Protein AF-A0A920JGV4-F1 (afdb_monomer_lite)

Secondary structure (DSSP, 8-state):
-------S--EEEEEETTEEEEEE-SSSP-----GGGSPTT----EEEEEE-TTS-B-

Sequence (58 aa):
MVATDDSGIDYIEYFIDGLSDTIDSIAPYIHSWNTETVEDDMEHIIAVVAYDIKGIPL

Radius of gyration: 14.95 Å; chains: 1; bounding box: 37×14×46 Å

pLDDT: mean 89.53, std 14.68, range [39.97, 98.38]

Structure (mmCIF, N/CA/C/O backbone):
data_AF-A0A920JGV4-F1
#
_entry.id   AF-A0A920JGV4-F1
#
loop_
_atom_site.group_PDB
_atom_site.id
_atom_site.type_symbol
_atom_site.label_atom_id
_atom_site.label_alt_id
_atom_site.label_comp_id
_atom_site.label_asym_id
_atom_site.label_entity_id
_atom_site.label_seq_id
_atom_site.pdbx_PDB_ins_code
_atom_site.Cartn_x
_atom_site.Cartn_y
_atom_site.Cartn_z
_atom_site.occupancy
_atom_site.B_iso_or_equiv
_atom_site.auth_seq_id
_atom_site.auth_comp_id
_atom_site.auth_asym_id
_atom_site.auth_atom_id
_atom_site.pdbx_PDB_model_num
ATOM 1 N N . MET A 1 1 ? -23.687 4.442 28.286 1.00 39.97 1 MET A N 1
ATOM 2 C CA . MET A 1 1 ? -22.516 4.827 27.476 1.00 39.97 1 MET A CA 1
ATOM 3 C C . MET A 1 1 ? -21.993 3.559 26.835 1.00 39.97 1 MET A C 1
ATOM 5 O O . MET A 1 1 ? -21.801 2.590 27.556 1.00 39.97 1 MET A O 1
ATOM 9 N N . VAL A 1 2 ? -21.873 3.521 25.514 1.00 45.97 2 VAL A N 1
ATOM 10 C CA . VAL A 1 2 ? -21.125 2.468 24.823 1.00 45.97 2 VAL A CA 1
ATOM 11 C C . VAL A 1 2 ? -19.824 3.133 24.415 1.00 45.97 2 VAL A C 1
ATOM 13 O O . VAL A 1 2 ? -19.848 4.123 23.692 1.00 45.97 2 VAL A O 1
ATOM 16 N N . ALA A 1 3 ? -18.716 2.660 24.972 1.00 47.31 3 ALA A N 1
ATOM 17 C CA . ALA A 1 3 ? -17.416 2.873 24.368 1.00 47.31 3 ALA A CA 1
ATOM 18 C C . ALA A 1 3 ? -17.254 1.721 23.376 1.00 47.31 3 ALA A C 1
ATOM 20 O O . ALA A 1 3 ? -16.960 0.602 23.784 1.00 47.31 3 ALA A O 1
ATOM 21 N N . THR A 1 4 ? -17.572 1.958 22.109 1.00 54.19 4 THR A N 1
ATOM 22 C CA . THR A 1 4 ? -17.129 1.078 21.031 1.00 54.19 4 THR A CA 1
ATOM 23 C C . THR A 1 4 ? -15.675 1.454 20.793 1.00 54.19 4 THR A C 1
ATOM 25 O O . THR A 1 4 ? -15.395 2.573 20.361 1.00 54.19 4 THR A O 1
ATOM 28 N N . ASP A 1 5 ? -14.738 0.574 21.144 1.00 55.16 5 ASP A N 1
ATOM 29 C CA . ASP A 1 5 ? -13.527 0.544 20.338 1.00 55.16 5 ASP A CA 1
ATOM 30 C C . ASP A 1 5 ? -14.004 0.020 18.980 1.00 55.16 5 ASP A C 1
ATOM 32 O O . ASP A 1 5 ? -14.600 -1.049 18.893 1.00 55.16 5 ASP A O 1
ATOM 36 N N . ASP A 1 6 ? -13.943 0.869 17.965 1.00 54.53 6 ASP A N 1
ATOM 37 C CA . ASP A 1 6 ? -14.159 0.447 16.588 1.00 54.53 6 ASP A CA 1
ATOM 38 C C . ASP A 1 6 ? -12.755 0.360 15.989 1.00 54.53 6 ASP A C 1
ATOM 40 O O . ASP A 1 6 ? -12.334 1.198 15.199 1.00 54.53 6 ASP A O 1
ATOM 44 N N . SER A 1 7 ? -11.960 -0.587 16.503 1.00 62.78 7 SER A N 1
ATOM 45 C CA . SER A 1 7 ? -10.561 -0.819 16.100 1.00 62.78 7 SER A CA 1
ATOM 46 C C . SER A 1 7 ? -10.469 -1.551 14.752 1.00 62.78 7 SER A C 1
ATOM 48 O O . SER A 1 7 ? -9.588 -2.384 14.539 1.00 62.78 7 SER A O 1
ATOM 50 N N . GLY A 1 8 ? -11.442 -1.318 13.870 1.00 79.81 8 GLY A N 1
ATOM 51 C CA . GLY A 1 8 ? -11.438 -1.819 12.505 1.00 79.81 8 GLY A CA 1
ATOM 52 C C . GLY A 1 8 ? -10.539 -0.975 11.605 1.00 79.81 8 GLY A C 1
ATOM 53 O O . GLY A 1 8 ? -10.130 0.129 11.962 1.00 79.81 8 GLY A O 1
ATOM 54 N N . ILE A 1 9 ? -10.252 -1.505 10.419 1.00 90.44 9 ILE A N 1
ATOM 55 C CA . ILE A 1 9 ? -9.625 -0.732 9.345 1.00 90.44 9 ILE A CA 1
ATOM 56 C C . ILE A 1 9 ? -10.658 0.282 8.844 1.00 90.44 9 ILE A C 1
ATOM 58 O O . ILE A 1 9 ? -11.730 -0.116 8.389 1.00 90.44 9 ILE A O 1
ATOM 62 N N . ASP A 1 10 ? -10.328 1.567 8.913 1.00 93.56 10 ASP A N 1
ATOM 63 C CA . ASP A 1 10 ? -11.105 2.645 8.295 1.00 93.56 10 ASP A CA 1
ATOM 64 C C . ASP A 1 10 ? -10.737 2.774 6.813 1.00 93.56 10 ASP A C 1
ATOM 66 O O . ASP A 1 10 ? -11.595 2.763 5.930 1.00 93.56 10 ASP A O 1
ATOM 70 N N . TYR A 1 11 ? -9.436 2.794 6.523 1.00 95.19 11 TYR A N 1
ATOM 71 C CA . TYR A 1 11 ? -8.904 2.771 5.166 1.00 95.19 11 TYR A CA 1
ATOM 72 C C . TYR A 1 11 ? -7.512 2.150 5.125 1.00 95.19 11 TYR A C 1
ATOM 74 O O . TYR A 1 11 ? -6.840 1.992 6.147 1.00 95.19 11 TYR A O 1
ATOM 82 N N . ILE A 1 12 ? -7.064 1.816 3.922 1.00 97.25 12 ILE A N 1
ATOM 83 C CA . ILE A 1 12 ? -5.669 1.495 3.648 1.00 97.25 12 ILE A CA 1
ATOM 84 C C . ILE A 1 12 ? -5.062 2.531 2.709 1.00 97.25 12 ILE A C 1
ATOM 86 O O . ILE A 1 12 ? -5.759 3.126 1.889 1.00 97.25 12 ILE A O 1
ATOM 90 N N . GLU A 1 13 ? -3.758 2.722 2.819 1.00 98.19 13 GLU A N 1
ATOM 91 C CA . GLU A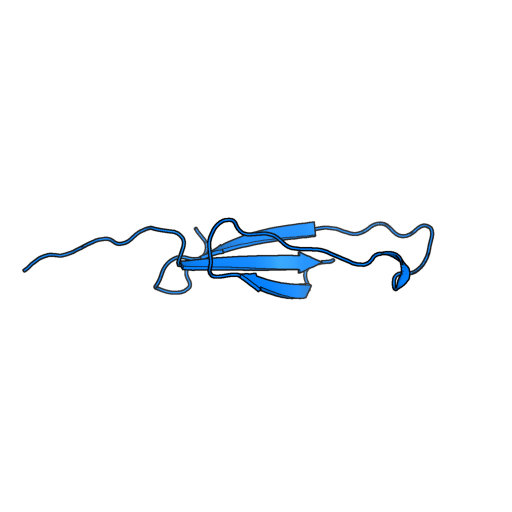 1 13 ? -2.970 3.563 1.929 1.00 98.19 13 GLU A CA 1
ATOM 92 C C . GLU A 1 13 ? -1.892 2.709 1.264 1.00 98.19 13 GLU A C 1
ATOM 94 O O . GLU A 1 13 ? -1.145 1.982 1.928 1.00 98.19 13 GLU A O 1
ATOM 99 N N . TYR A 1 14 ? -1.851 2.774 -0.060 1.00 98.38 14 TYR A N 1
ATOM 100 C CA . TYR A 1 14 ? -0.851 2.132 -0.896 1.00 98.38 14 TYR A CA 1
ATOM 101 C C . TYR A 1 14 ? 0.297 3.101 -1.142 1.00 98.38 14 TYR A C 1
ATOM 103 O O . TYR A 1 14 ? 0.076 4.277 -1.432 1.00 98.38 14 TYR A O 1
ATOM 111 N N . PHE A 1 15 ? 1.517 2.583 -1.074 1.00 98.25 15 PHE A N 1
ATOM 112 C CA . PHE A 1 15 ? 2.737 3.328 -1.330 1.00 98.25 15 PHE A CA 1
ATOM 113 C C . PHE A 1 15 ? 3.569 2.633 -2.398 1.00 98.25 15 PHE A C 1
ATOM 115 O O . PHE A 1 15 ? 3.730 1.410 -2.364 1.00 98.25 15 PHE A O 1
ATOM 122 N N . ILE A 1 16 ? 4.156 3.429 -3.285 1.00 97.62 16 ILE A N 1
ATOM 123 C CA . ILE A 1 16 ? 5.113 2.989 -4.300 1.00 97.62 16 ILE A CA 1
ATOM 124 C C . ILE A 1 16 ? 6.378 3.820 -4.108 1.00 97.62 16 ILE A C 1
ATOM 126 O O . ILE A 1 16 ? 6.333 5.049 -4.087 1.00 97.62 16 ILE A O 1
ATOM 130 N N . ASP A 1 17 ? 7.500 3.149 -3.862 1.00 97.19 17 ASP A N 1
ATOM 131 C CA . ASP A 1 17 ? 8.802 3.759 -3.554 1.00 97.19 17 ASP A CA 1
ATOM 132 C C . ASP A 1 17 ? 8.760 4.736 -2.367 1.00 97.19 17 ASP A C 1
ATOM 134 O O . ASP A 1 17 ? 9.475 5.737 -2.306 1.00 97.19 17 ASP A O 1
ATOM 138 N N . GLY A 1 18 ? 7.899 4.428 -1.393 1.00 97.06 18 GLY A N 1
ATOM 139 C CA . GLY A 1 18 ? 7.688 5.234 -0.189 1.00 97.06 18 GLY A CA 1
ATOM 140 C C . GLY A 1 18 ? 6.816 6.476 -0.395 1.00 97.06 18 GLY A C 1
ATOM 141 O O . GLY A 1 18 ? 6.614 7.229 0.558 1.00 97.06 18 GLY A O 1
ATOM 142 N N . LEU A 1 19 ? 6.284 6.694 -1.600 1.00 96.94 19 LEU A N 1
ATOM 143 C CA . LEU A 1 19 ? 5.336 7.764 -1.902 1.00 96.94 19 LEU A CA 1
ATOM 144 C C . LEU A 1 19 ? 3.905 7.237 -1.834 1.00 96.94 19 LEU A C 1
ATOM 146 O O . LEU A 1 19 ? 3.631 6.153 -2.339 1.00 96.94 19 LEU A O 1
ATOM 150 N N . SER A 1 20 ? 3.008 8.009 -1.216 1.00 97.25 20 SER A N 1
ATOM 151 C CA . SER A 1 20 ? 1.573 7.707 -1.198 1.00 97.25 20 SER A CA 1
ATOM 152 C C . SER A 1 20 ? 1.022 7.729 -2.620 1.00 97.25 20 SER A C 1
ATOM 154 O O . SER A 1 20 ? 1.240 8.697 -3.353 1.00 97.25 20 SER A O 1
ATOM 156 N N . ASP A 1 21 ? 0.332 6.656 -2.993 1.00 97.12 21 ASP A N 1
ATOM 157 C CA . ASP A 1 21 ? -0.253 6.477 -4.316 1.00 97.12 21 ASP A CA 1
ATOM 158 C C . ASP A 1 21 ? -1.788 6.536 -4.264 1.00 97.12 21 ASP A C 1
ATOM 160 O O . ASP A 1 21 ? -2.404 7.379 -4.918 1.00 97.12 21 ASP A O 1
ATOM 164 N N . THR A 1 22 ? -2.417 5.678 -3.453 1.00 97.56 22 THR A N 1
ATOM 165 C CA . THR A 1 22 ? -3.881 5.541 -3.398 1.00 97.56 22 THR A CA 1
ATOM 166 C C . THR A 1 22 ? -4.366 5.268 -1.976 1.00 97.56 22 THR A C 1
ATOM 168 O O . THR A 1 22 ? -3.743 4.505 -1.243 1.00 97.56 22 THR A O 1
ATOM 171 N N . ILE A 1 23 ? -5.529 5.823 -1.618 1.00 97.00 23 ILE A N 1
ATOM 172 C CA . ILE A 1 23 ? -6.274 5.493 -0.394 1.00 97.00 23 ILE A CA 1
ATOM 173 C C . ILE A 1 23 ? -7.564 4.755 -0.768 1.00 97.00 23 ILE A C 1
ATOM 175 O O . ILE A 1 23 ? -8.316 5.232 -1.620 1.00 97.00 23 ILE A O 1
ATOM 179 N N . ASP A 1 24 ? -7.837 3.626 -0.110 1.00 97.25 24 ASP A N 1
ATOM 180 C CA . ASP A 1 24 ? -9.061 2.836 -0.290 1.00 97.25 24 ASP A CA 1
ATOM 181 C C . ASP A 1 24 ? -9.748 2.569 1.057 1.00 97.25 24 ASP A C 1
ATOM 183 O O . ASP A 1 24 ? -9.155 2.000 1.974 1.00 97.25 24 ASP A O 1
ATOM 187 N N . SER A 1 25 ? -11.009 2.987 1.173 1.00 95.81 25 SER A N 1
ATOM 188 C CA . SER A 1 25 ? -11.839 2.837 2.374 1.00 95.81 25 SER A CA 1
ATOM 189 C C . SER A 1 25 ? -12.966 1.811 2.224 1.00 95.81 25 SER A C 1
ATOM 191 O O . SER A 1 25 ? -13.782 1.657 3.133 1.00 95.81 25 SER A O 1
ATOM 193 N N . ILE A 1 26 ? -13.049 1.090 1.097 1.00 93.00 26 ILE A N 1
ATOM 194 C CA . ILE A 1 26 ? -14.151 0.158 0.823 1.00 93.00 26 ILE A CA 1
ATOM 195 C C . ILE A 1 26 ? -13.609 -1.247 0.566 1.00 93.00 26 ILE A C 1
ATOM 197 O O . ILE A 1 26 ? -12.996 -1.529 -0.456 1.00 93.00 26 ILE A O 1
ATOM 201 N N . ALA A 1 27 ? -13.917 -2.180 1.467 1.00 91.56 27 ALA A N 1
ATOM 202 C CA . ALA A 1 27 ? -13.564 -3.581 1.272 1.00 91.56 27 ALA A CA 1
ATOM 203 C C . ALA A 1 27 ? -14.376 -4.229 0.118 1.00 91.56 27 ALA A C 1
ATOM 205 O O . ALA A 1 27 ? -15.583 -3.985 0.007 1.00 91.56 27 ALA A O 1
ATOM 206 N N . PRO A 1 28 ? -13.779 -5.134 -0.686 1.00 94.31 28 PRO A N 1
ATOM 207 C CA . PRO A 1 28 ? -12.390 -5.591 -0.622 1.00 94.31 28 PRO A CA 1
ATOM 208 C C . PRO A 1 28 ? -11.411 -4.541 -1.162 1.00 94.31 28 PRO A C 1
ATOM 210 O O . PRO A 1 28 ? -11.622 -4.029 -2.256 1.00 94.31 28 PRO A O 1
ATOM 213 N N . TYR A 1 29 ? -10.326 -4.284 -0.425 1.00 92.62 29 TYR A N 1
ATOM 214 C CA . TYR A 1 29 ? -9.367 -3.254 -0.811 1.00 92.62 29 TYR A CA 1
ATOM 215 C C . TYR A 1 29 ? -8.475 -3.721 -1.964 1.00 92.62 29 TYR A C 1
ATOM 217 O O . TYR A 1 29 ? -7.764 -4.728 -1.840 1.00 92.62 29 TYR A O 1
ATOM 225 N N . ILE A 1 30 ? -8.545 -3.026 -3.099 1.00 94.75 30 ILE A N 1
ATOM 226 C CA . ILE A 1 30 ? -7.889 -3.437 -4.345 1.00 94.75 30 ILE A CA 1
ATOM 227 C C . ILE A 1 30 ? -7.238 -2.224 -4.999 1.00 94.75 30 ILE A C 1
ATOM 229 O O . ILE A 1 30 ? -7.899 -1.238 -5.309 1.00 94.75 30 ILE A O 1
ATOM 233 N N . HIS A 1 31 ? -5.954 -2.356 -5.323 1.00 96.12 31 HIS A N 1
ATOM 234 C CA . HIS A 1 31 ? -5.216 -1.367 -6.094 1.00 96.12 31 HIS A CA 1
ATOM 235 C C . HIS A 1 31 ? -4.663 -1.988 -7.380 1.00 96.12 31 HIS A C 1
ATOM 237 O O . HIS A 1 31 ? -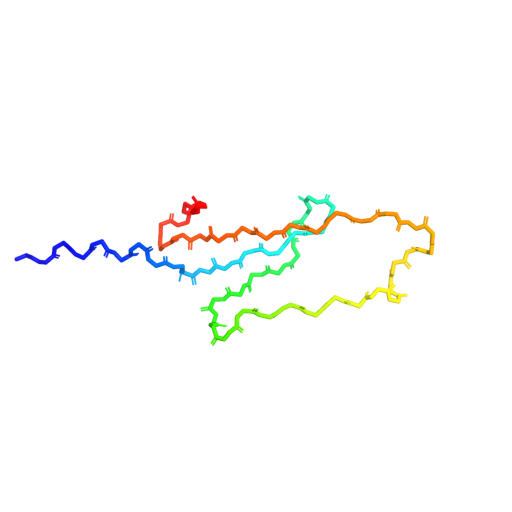4.117 -3.093 -7.369 1.00 96.12 31 HIS A O 1
ATOM 243 N N . SER A 1 32 ? -4.826 -1.272 -8.494 1.00 96.12 32 SER A N 1
ATOM 244 C CA . SER A 1 32 ? -4.314 -1.652 -9.809 1.00 96.12 32 SER A CA 1
ATOM 245 C C . SER A 1 32 ? -3.286 -0.625 -10.253 1.00 96.12 32 SER A C 1
ATOM 247 O O . SER A 1 32 ? -3.645 0.508 -10.569 1.00 96.12 32 SER A O 1
ATOM 249 N N . TRP A 1 33 ? -2.030 -1.048 -10.345 1.00 95.50 33 TRP A N 1
ATOM 250 C CA . TRP A 1 33 ? -0.928 -0.205 -10.787 1.00 95.50 33 TRP A CA 1
ATOM 251 C C . TRP A 1 33 ? -0.562 -0.498 -12.247 1.00 95.50 33 TRP A C 1
ATOM 253 O O . TRP A 1 33 ? -0.341 -1.654 -12.612 1.00 95.50 33 TRP A O 1
ATOM 263 N N . ASN A 1 34 ? -0.520 0.538 -13.092 1.00 95.31 34 ASN A N 1
ATOM 264 C CA . ASN A 1 34 ? -0.087 0.410 -14.485 1.00 95.31 34 ASN A CA 1
ATOM 265 C C . ASN A 1 34 ? 1.437 0.563 -14.591 1.00 95.31 34 ASN A C 1
ATOM 267 O O . ASN A 1 34 ? 1.951 1.677 -14.535 1.00 95.31 34 ASN A O 1
ATOM 271 N N . THR A 1 35 ? 2.153 -0.540 -14.801 1.00 94.75 35 THR A N 1
ATOM 272 C CA . THR A 1 35 ? 3.618 -0.526 -14.923 1.00 94.75 35 THR A CA 1
ATOM 273 C C . THR A 1 35 ? 4.118 -0.134 -16.316 1.00 94.75 35 THR A C 1
ATOM 275 O O . THR A 1 35 ? 5.314 0.032 -16.503 1.00 94.75 35 THR A O 1
ATOM 278 N N . GLU A 1 36 ? 3.249 0.060 -17.314 1.00 96.00 36 GLU A N 1
ATOM 279 C CA . GLU A 1 36 ? 3.691 0.551 -18.634 1.00 96.00 36 GLU A CA 1
ATOM 280 C C . GLU A 1 36 ? 4.155 2.016 -18.593 1.00 96.00 36 GLU A C 1
ATOM 282 O O . GLU A 1 36 ? 4.784 2.499 -19.531 1.00 96.00 36 GLU A O 1
ATOM 287 N N . THR A 1 37 ? 3.824 2.742 -17.521 1.00 94.31 37 THR A N 1
ATOM 288 C CA . THR A 1 37 ? 4.224 4.142 -17.331 1.00 94.31 37 THR A CA 1
ATOM 289 C C . THR A 1 37 ? 5.510 4.302 -16.526 1.00 94.31 37 THR A C 1
ATOM 291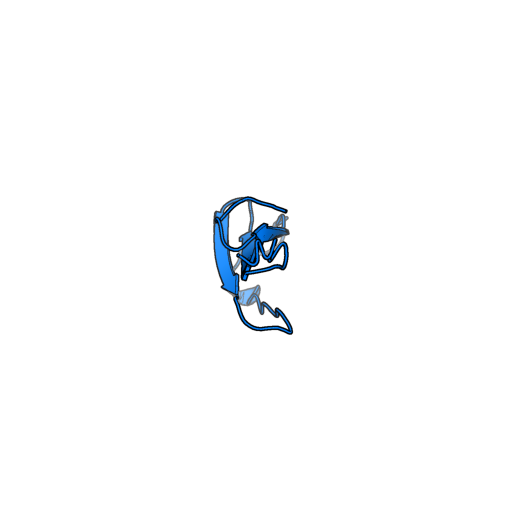 O O . THR A 1 37 ? 5.897 5.438 -16.255 1.00 94.31 37 THR A O 1
ATOM 294 N N 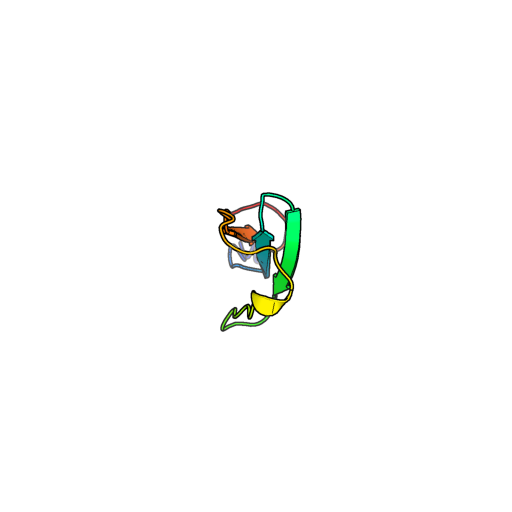. VAL A 1 38 ? 6.138 3.203 -16.099 1.00 93.88 38 VAL A N 1
ATOM 295 C CA . VAL A 1 38 ? 7.420 3.229 -15.386 1.00 93.88 38 VAL A CA 1
ATOM 296 C C . VAL A 1 38 ? 8.564 2.821 -16.307 1.00 93.88 38 VAL A C 1
ATOM 298 O O . VAL A 1 38 ? 8.349 2.174 -17.330 1.00 93.88 38 VAL A O 1
ATOM 301 N N . GLU A 1 39 ? 9.777 3.244 -15.961 1.00 96.06 39 GLU A N 1
ATOM 302 C CA . GLU A 1 39 ? 10.982 2.885 -16.710 1.00 96.06 39 GLU A CA 1
ATOM 303 C C . GLU A 1 39 ? 11.278 1.384 -16.585 1.00 96.06 39 GLU A C 1
ATOM 305 O O . GLU A 1 39 ? 11.062 0.781 -15.532 1.00 96.06 39 GLU A O 1
ATOM 310 N N . ASP A 1 40 ? 11.787 0.794 -17.668 1.00 94.69 40 ASP A N 1
ATOM 311 C CA . ASP A 1 40 ? 12.150 -0.623 -17.710 1.00 94.69 40 ASP A CA 1
ATOM 312 C C . ASP A 1 40 ? 13.393 -0.910 -16.847 1.00 94.69 40 ASP A C 1
ATOM 314 O O . ASP A 1 40 ? 14.197 -0.016 -16.570 1.00 94.69 40 ASP A O 1
ATOM 318 N N . ASP A 1 41 ? 13.556 -2.167 -16.431 1.00 94.88 41 ASP A N 1
ATOM 319 C CA . ASP A 1 41 ? 14.667 -2.647 -15.591 1.00 94.88 41 ASP A CA 1
ATOM 320 C C . ASP A 1 41 ? 14.837 -1.916 -14.234 1.00 94.88 41 ASP A C 1
ATOM 322 O O . ASP A 1 41 ? 15.927 -1.900 -13.653 1.00 94.88 41 ASP A O 1
ATOM 326 N N . MET A 1 42 ? 13.760 -1.338 -13.691 1.00 95.94 42 MET A N 1
ATOM 327 C CA . MET A 1 42 ? 13.744 -0.692 -12.373 1.00 95.94 42 MET A CA 1
ATOM 328 C C . MET A 1 42 ? 13.145 -1.587 -11.280 1.00 95.94 42 MET A C 1
ATOM 330 O O . MET A 1 42 ? 12.165 -2.305 -11.483 1.00 95.94 42 MET A O 1
ATOM 334 N N . GLU A 1 43 ? 13.723 -1.512 -10.080 1.00 96.75 43 GLU A N 1
ATOM 335 C CA . GLU A 1 43 ? 13.139 -2.096 -8.871 1.00 96.75 43 GLU A CA 1
ATOM 336 C C . GLU A 1 43 ? 12.196 -1.091 -8.206 1.00 96.75 43 GLU A C 1
ATOM 338 O O . GLU A 1 43 ? 12.539 0.083 -8.065 1.00 96.75 43 GLU A O 1
ATOM 343 N N . HIS A 1 44 ? 11.044 -1.576 -7.744 1.00 95.94 44 HIS A N 1
ATOM 344 C CA . HIS A 1 44 ? 10.066 -0.775 -7.017 1.00 95.94 44 HIS A CA 1
ATOM 345 C C . HIS A 1 44 ? 9.668 -1.450 -5.707 1.00 95.94 44 HIS A C 1
ATOM 347 O O . HIS A 1 44 ? 9.505 -2.673 -5.643 1.00 95.94 44 HIS A O 1
ATOM 353 N N . ILE A 1 45 ? 9.480 -0.651 -4.659 1.00 97.75 45 ILE A N 1
ATOM 354 C CA . ILE A 1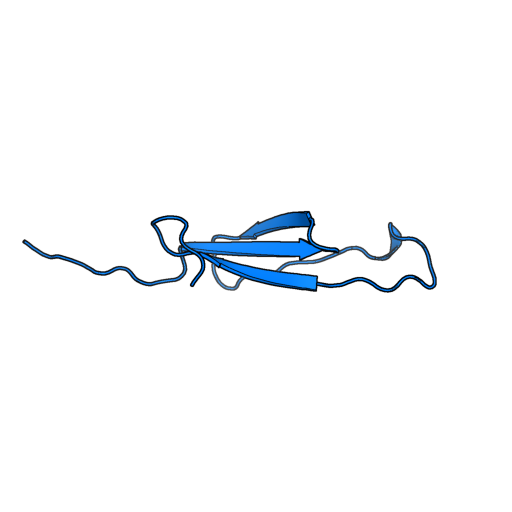 45 ? 9.014 -1.128 -3.353 1.00 97.75 45 ILE A CA 1
ATOM 355 C C . ILE A 1 45 ? 7.552 -0.744 -3.185 1.00 97.75 45 ILE A C 1
ATOM 357 O O . ILE A 1 45 ? 7.215 0.435 -3.118 1.00 97.75 45 ILE A O 1
ATOM 361 N N . ILE A 1 46 ? 6.694 -1.752 -3.051 1.00 97.56 46 ILE A N 1
ATOM 362 C CA . ILE A 1 46 ? 5.273 -1.561 -2.766 1.00 97.56 46 ILE A CA 1
ATOM 363 C C . ILE A 1 46 ? 5.035 -1.822 -1.281 1.00 97.56 46 ILE A C 1
ATOM 365 O O . ILE A 1 46 ? 5.418 -2.872 -0.758 1.00 97.56 46 ILE A O 1
ATOM 369 N N . ALA A 1 47 ? 4.381 -0.880 -0.610 1.00 97.88 47 ALA A N 1
ATOM 370 C CA . ALA A 1 47 ? 3.946 -1.023 0.772 1.00 97.88 47 ALA A CA 1
ATOM 371 C C . ALA A 1 47 ? 2.462 -0.677 0.908 1.00 97.88 47 ALA A C 1
ATOM 373 O O . ALA A 1 47 ? 1.909 0.083 0.119 1.00 97.88 47 ALA A O 1
ATOM 374 N N . VAL A 1 48 ? 1.819 -1.251 1.921 1.00 97.56 48 VAL A N 1
ATOM 375 C CA . VAL A 1 48 ? 0.422 -0.973 2.259 1.00 97.56 48 VAL A CA 1
ATOM 376 C C . VAL A 1 48 ? 0.334 -0.792 3.762 1.00 97.56 48 VAL A C 1
ATOM 378 O O . VAL A 1 48 ? 0.867 -1.614 4.510 1.00 97.56 48 VAL A O 1
ATOM 381 N N . VAL A 1 49 ? -0.333 0.271 4.198 1.00 97.25 49 VAL A N 1
ATOM 382 C CA . VAL A 1 49 ? -0.565 0.562 5.616 1.00 97.25 49 VAL A CA 1
ATOM 383 C C . VAL A 1 49 ? -2.063 0.681 5.843 1.00 97.25 49 VAL A C 1
ATOM 385 O O . VAL A 1 49 ? -2.747 1.384 5.106 1.00 97.25 49 VAL A O 1
ATOM 388 N N . ALA A 1 50 ? -2.582 -0.028 6.842 1.00 96.12 50 ALA A N 1
ATOM 389 C CA . ALA A 1 50 ? -3.967 0.106 7.272 1.00 96.12 50 ALA A CA 1
ATOM 390 C C . ALA A 1 50 ? -4.060 1.127 8.403 1.00 96.12 50 ALA A C 1
ATOM 392 O O . ALA A 1 50 ? -3.176 1.181 9.255 1.00 96.12 50 ALA A O 1
ATOM 393 N N . TYR A 1 51 ? -5.133 1.907 8.422 1.00 94.69 51 TYR A N 1
ATOM 394 C CA . TYR A 1 51 ? -5.367 2.947 9.413 1.00 94.69 51 TYR A CA 1
ATOM 395 C C . TYR A 1 51 ? -6.693 2.705 10.123 1.00 94.69 51 TYR A C 1
ATOM 397 O O . TYR A 1 51 ? -7.668 2.269 9.507 1.00 94.69 51 TYR A O 1
ATOM 405 N N . ASP A 1 52 ? -6.729 2.995 11.421 1.00 92.25 52 A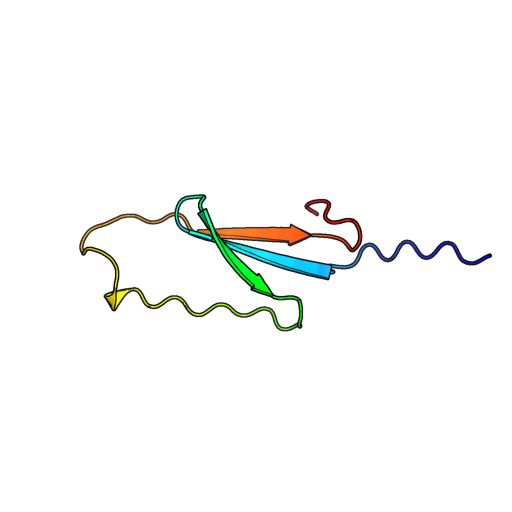SP A N 1
ATOM 406 C CA . ASP A 1 52 ? -7.969 3.028 12.192 1.00 92.25 52 ASP A CA 1
ATOM 407 C C . ASP A 1 52 ? -8.769 4.317 11.928 1.00 92.25 52 ASP A C 1
ATOM 409 O O . ASP A 1 52 ? -8.302 5.254 11.278 1.00 92.25 52 ASP A O 1
ATOM 413 N N . ILE A 1 53 ? -9.966 4.407 12.512 1.00 89.75 53 ILE A N 1
ATOM 414 C CA . ILE A 1 53 ? -10.847 5.587 12.414 1.00 89.75 53 ILE A CA 1
ATOM 415 C C . ILE A 1 53 ? -10.243 6.883 12.994 1.00 89.75 53 ILE A C 1
ATOM 417 O O . ILE A 1 53 ? -10.829 7.960 12.876 1.00 89.75 53 ILE A O 1
ATOM 421 N N . LYS A 1 54 ? -9.102 6.800 13.690 1.00 89.81 54 LYS A N 1
ATOM 422 C CA . LYS A 1 54 ? -8.350 7.945 14.224 1.00 89.81 54 LYS A CA 1
ATOM 423 C C . LYS A 1 54 ? -7.162 8.308 13.332 1.00 89.81 54 LYS A C 1
ATOM 425 O O . LYS A 1 54 ? -6.433 9.241 13.672 1.00 89.81 54 LYS A O 1
ATOM 430 N N . GLY A 1 55 ? -6.970 7.609 12.213 1.00 88.19 55 GLY A N 1
ATOM 431 C CA . GLY A 1 55 ? -5.831 7.778 11.318 1.00 88.19 55 GLY A CA 1
ATOM 432 C C . GLY A 1 55 ? -4.523 7.259 11.911 1.00 88.19 55 GLY A C 1
ATOM 433 O O . GLY A 1 55 ? -3.452 7.732 11.533 1.00 88.19 55 GLY A O 1
ATOM 434 N N . ILE A 1 56 ? -4.586 6.330 12.866 1.00 90.50 56 ILE A N 1
ATOM 435 C CA . ILE A 1 56 ? -3.405 5.682 13.434 1.00 90.50 56 ILE A CA 1
ATOM 436 C C . ILE A 1 56 ? -3.104 4.438 12.592 1.00 90.50 56 ILE A C 1
ATOM 438 O O . ILE A 1 56 ? -4.011 3.625 12.403 1.00 90.50 56 ILE A O 1
ATOM 442 N N . PRO A 1 57 ? -1.859 4.267 12.107 1.00 92.00 57 PRO A N 1
ATOM 443 C CA . PRO A 1 57 ? -1.435 3.012 11.499 1.00 92.00 57 PRO A CA 1
ATOM 444 C C . PRO A 1 57 ? -1.687 1.833 12.447 1.00 92.00 57 PRO A C 1
ATOM 446 O O . PRO A 1 57 ? -1.266 1.883 13.608 1.00 92.00 57 PRO A O 1
ATOM 449 N N . LEU A 1 58 ? -2.370 0.802 11.952 1.00 86.88 58 LEU A N 1
ATOM 450 C CA . LEU A 1 58 ? -2.661 -0.444 12.667 1.00 86.88 58 LEU A CA 1
ATOM 451 C C . LEU A 1 58 ? -1.462 -1.401 12.698 1.00 86.88 58 LEU A C 1
ATOM 453 O O . LEU A 1 58 ? -0.702 -1.453 11.703 1.00 86.88 58 LEU A O 1
#

Foldseek 3Di:
DDPDPPQDFQWKFKDKQNHTDDIGRDPPDDDDDDCVPDDPPDDIDIDMFTAGPVRHTD